Protein AF-A0AAU3V1K7-F1 (afdb_monomer_lite)

Secondary structure (DSSP, 8-state):
-HHHHHHHHSS-----HHHHHHHHHHTT-EEEEEEE-SSS-EEEEEE-

pLDDT: mean 96.09, std 5.0, range [65.31, 98.62]

Structure (mmCIF, N/CA/C/O backbone):
data_AF-A0AAU3V1K7-F1
#
_entry.id   AF-A0AAU3V1K7-F1
#
loop_
_atom_site.group_PDB
_atom_site.id
_atom_site.type_symbol
_atom_site.label_atom_id
_atom_site.label_alt_id
_atom_site.label_comp_id
_atom_site.label_asym_id
_atom_site.label_entity_id
_atom_site.label_seq_id
_atom_site.pdbx_PDB_ins_code
_atom_site.Cartn_x
_atom_site.Cartn_y
_atom_site.Cartn_z
_atom_site.occupancy
_atom_site.B_iso_or_equiv
_atom_site.auth_seq_id
_atom_site.auth_comp_id
_atom_site.auth_asym_id
_atom_site.auth_atom_id
_atom_site.pdbx_PDB_model_num
ATOM 1 N N . MET A 1 1 ? 17.487 1.174 -7.499 1.00 65.31 1 MET A N 1
ATOM 2 C CA . MET A 1 1 ? 17.585 -0.132 -8.192 1.00 65.31 1 MET A CA 1
ATOM 3 C C . MET A 1 1 ? 16.227 -0.801 -8.370 1.00 65.31 1 MET A C 1
ATOM 5 O O . MET A 1 1 ? 15.992 -1.312 -9.455 1.00 65.31 1 MET A O 1
ATOM 9 N N . SER A 1 2 ? 15.326 -0.782 -7.377 1.00 87.25 2 SER A N 1
ATOM 10 C CA . SER A 1 2 ? 14.055 -1.520 -7.467 1.00 87.25 2 SER A CA 1
ATOM 11 C C . SER A 1 2 ? 13.118 -1.042 -8.593 1.00 87.25 2 SER A C 1
ATOM 13 O O . SER A 1 2 ? 12.646 -1.884 -9.341 1.00 87.25 2 SER A O 1
ATOM 15 N N . GLN A 1 3 ? 12.973 0.268 -8.846 1.00 93.88 3 GLN A N 1
ATOM 16 C CA . GLN A 1 3 ? 12.147 0.777 -9.963 1.00 93.88 3 GLN A CA 1
ATOM 17 C C . GLN A 1 3 ? 12.565 0.243 -11.341 1.00 93.88 3 GLN A C 1
ATOM 19 O O . GLN A 1 3 ? 11.737 -0.232 -12.111 1.00 93.88 3 GLN A O 1
ATOM 24 N N . LEU A 1 4 ? 13.862 0.300 -11.659 1.00 94.88 4 LEU A N 1
ATOM 25 C CA . LEU A 1 4 ? 14.364 -0.218 -12.936 1.00 94.88 4 LEU A CA 1
ATOM 26 C C . LEU A 1 4 ? 14.250 -1.741 -13.008 1.00 94.88 4 LEU A C 1
ATOM 28 O O . LEU A 1 4 ? 14.026 -2.280 -14.085 1.00 94.88 4 LEU A O 1
ATOM 32 N N . HIS A 1 5 ? 14.365 -2.431 -11.872 1.00 95.81 5 HIS A N 1
ATOM 33 C CA . HIS A 1 5 ? 14.149 -3.870 -11.809 1.00 95.81 5 HIS A CA 1
ATOM 34 C C . HIS A 1 5 ? 12.680 -4.225 -12.094 1.00 95.81 5 HIS A C 1
ATOM 36 O O . HIS A 1 5 ? 12.425 -5.109 -12.910 1.00 95.81 5 HIS A O 1
ATOM 42 N N . MET A 1 6 ? 11.732 -3.489 -11.500 1.00 96.62 6 MET A N 1
ATOM 43 C CA . MET A 1 6 ? 10.301 -3.623 -11.779 1.00 96.62 6 MET A CA 1
ATOM 44 C C . MET A 1 6 ? 10.004 -3.404 -13.260 1.00 96.62 6 MET A C 1
ATOM 46 O O . MET A 1 6 ? 9.301 -4.221 -13.831 1.00 96.62 6 MET A O 1
ATOM 50 N N . LEU A 1 7 ? 10.587 -2.377 -13.886 1.00 94.88 7 LEU A N 1
ATOM 51 C CA . LEU A 1 7 ? 10.413 -2.101 -15.315 1.00 94.88 7 LEU A CA 1
ATOM 52 C C . LEU A 1 7 ? 11.035 -3.177 -16.222 1.00 94.88 7 LEU A C 1
ATOM 54 O O . LEU A 1 7 ? 10.470 -3.518 -17.256 1.00 94.88 7 LEU A O 1
ATOM 58 N N . ALA A 1 8 ? 12.228 -3.668 -15.880 1.00 96.00 8 ALA A N 1
ATOM 59 C CA . ALA A 1 8 ? 12.979 -4.585 -16.735 1.00 96.00 8 ALA A CA 1
ATOM 60 C C . ALA A 1 8 ? 12.443 -6.021 -16.688 1.00 96.00 8 ALA A C 1
ATOM 62 O O . ALA A 1 8 ? 12.528 -6.737 -17.683 1.00 96.00 8 ALA A O 1
ATOM 63 N N . MET A 1 9 ? 11.927 -6.450 -15.534 1.00 97.25 9 MET A N 1
ATOM 64 C CA . MET A 1 9 ? 11.529 -7.842 -15.304 1.00 97.25 9 MET A CA 1
ATOM 65 C C . MET A 1 9 ? 10.016 -8.040 -15.260 1.00 97.25 9 MET A C 1
ATOM 67 O O . MET A 1 9 ? 9.546 -9.162 -15.432 1.00 97.25 9 MET A O 1
ATOM 71 N N . LEU A 1 10 ? 9.251 -6.977 -15.016 1.00 93.44 10 LEU A N 1
ATOM 72 C CA . LEU A 1 10 ? 7.797 -7.005 -14.908 1.00 93.44 10 LEU A CA 1
ATOM 73 C C . LEU A 1 10 ? 7.205 -5.855 -15.736 1.00 93.44 10 LEU A C 1
ATOM 75 O O . LEU A 1 10 ? 7.867 -4.874 -16.054 1.00 93.44 10 LEU A O 1
ATOM 79 N N . SER A 1 11 ? 5.915 -5.919 -16.052 1.00 92.81 11 SER A N 1
ATOM 80 C CA . SER A 1 11 ? 5.177 -4.748 -16.557 1.00 92.81 11 SER A CA 1
ATOM 81 C C . SER A 1 11 ? 4.648 -3.906 -15.390 1.00 92.81 11 SER A C 1
ATOM 83 O O . SER A 1 11 ? 3.462 -3.589 -15.322 1.00 92.81 11 SER A O 1
ATOM 85 N N . GLY A 1 12 ? 5.516 -3.628 -14.415 1.00 93.94 12 GLY A N 1
ATOM 86 C CA . GLY A 1 12 ? 5.172 -2.981 -13.151 1.00 93.94 12 GLY A CA 1
ATOM 87 C C . GLY A 1 12 ? 6.019 -1.745 -12.856 1.00 93.94 12 GLY A C 1
ATOM 88 O O . GLY A 1 12 ? 6.952 -1.415 -13.581 1.00 93.94 12 GLY A O 1
ATOM 89 N N . GLN A 1 13 ? 5.682 -1.071 -11.757 1.00 96.69 13 GLN A N 1
ATOM 90 C CA . GLN A 1 13 ? 6.400 0.092 -11.241 1.00 96.69 13 GLN A CA 1
ATOM 91 C C . GLN A 1 13 ? 6.275 0.162 -9.716 1.00 96.69 13 GLN A C 1
ATOM 93 O O . GLN A 1 13 ? 5.247 -0.235 -9.154 1.00 96.69 13 GLN A O 1
ATOM 98 N N . GLU A 1 14 ? 7.312 0.684 -9.072 1.00 96.94 14 GLU A N 1
ATOM 99 C CA . GLU A 1 14 ? 7.225 1.279 -7.741 1.00 96.94 14 GLU A CA 1
ATOM 100 C C . GLU A 1 14 ? 6.301 2.492 -7.789 1.00 96.94 14 GLU A C 1
ATOM 102 O O . GLU A 1 14 ? 6.061 3.067 -8.853 1.00 96.94 14 GLU A O 1
ATOM 107 N N . ARG A 1 15 ? 5.759 2.855 -6.631 1.00 97.25 15 ARG A N 1
ATOM 108 C CA . ARG A 1 15 ? 4.783 3.932 -6.509 1.00 97.25 15 ARG A CA 1
ATOM 109 C C . ARG A 1 15 ? 5.047 4.764 -5.276 1.00 97.25 15 ARG A C 1
ATOM 111 O O . ARG A 1 15 ? 5.413 4.236 -4.223 1.00 97.25 15 ARG A O 1
ATOM 118 N N . ASP A 1 16 ? 4.765 6.046 -5.404 1.00 96.81 16 ASP A N 1
ATOM 119 C CA . ASP A 1 16 ? 4.678 6.941 -4.270 1.00 96.81 16 ASP A CA 1
ATOM 120 C C . ASP A 1 16 ? 3.337 6.777 -3.548 1.00 96.81 16 ASP A C 1
ATOM 122 O O . ASP A 1 16 ? 2.347 6.246 -4.059 1.00 96.81 16 ASP A O 1
ATOM 126 N N . LEU A 1 17 ? 3.304 7.259 -2.309 1.00 97.81 17 LEU A N 1
ATOM 127 C CA . LEU A 1 17 ? 2.135 7.189 -1.439 1.00 97.81 17 LEU A CA 1
ATOM 128 C C . LEU A 1 17 ? 0.836 7.722 -2.084 1.00 97.81 17 LEU A C 1
ATOM 130 O O . LEU A 1 17 ? -0.181 7.043 -1.937 1.00 97.81 17 LEU A O 1
ATOM 134 N N . PRO A 1 18 ? 0.827 8.849 -2.826 1.00 98.00 18 PRO A N 1
ATOM 135 C CA . PRO A 1 18 ? -0.387 9.324 -3.494 1.00 98.00 18 PRO A CA 1
ATOM 136 C C . PRO A 1 18 ? -0.886 8.391 -4.605 1.00 98.00 18 PRO A C 1
ATOM 138 O O . PRO A 1 18 ? -2.091 8.240 -4.786 1.00 98.00 18 PRO A O 1
ATOM 141 N N . GLU A 1 19 ? 0.014 7.738 -5.342 1.00 98.31 19 GLU A N 1
ATOM 142 C CA . GLU A 1 19 ? -0.370 6.787 -6.392 1.00 98.31 19 GLU A CA 1
ATOM 143 C C . GLU A 1 19 ? -1.005 5.535 -5.787 1.00 98.31 19 GLU A C 1
ATOM 145 O O . GLU A 1 19 ? -1.983 5.005 -6.315 1.00 98.31 19 GLU A O 1
ATOM 150 N N . PHE A 1 20 ? -0.480 5.084 -4.647 1.00 98.31 20 PHE A N 1
ATOM 151 C CA . PHE A 1 20 ? -1.104 4.029 -3.862 1.00 98.31 20 PHE A CA 1
ATOM 152 C C . PHE A 1 20 ? -2.481 4.441 -3.328 1.00 98.31 20 PHE A C 1
ATOM 154 O O . PHE A 1 20 ? -3.414 3.652 -3.435 1.00 98.31 20 PHE A O 1
ATOM 161 N N . ASP A 1 21 ? -2.644 5.670 -2.829 1.00 98.38 21 ASP A N 1
ATOM 162 C CA . ASP A 1 21 ? -3.934 6.159 -2.318 1.00 98.38 21 ASP A CA 1
ATOM 163 C C . ASP A 1 21 ? -5.036 6.124 -3.387 1.00 98.38 21 ASP A C 1
ATOM 165 O O . ASP A 1 21 ? -6.162 5.720 -3.096 1.00 98.38 21 ASP A O 1
ATOM 169 N N . VAL A 1 22 ? -4.709 6.463 -4.641 1.00 98.38 22 VAL A N 1
ATOM 170 C CA . VAL A 1 22 ? -5.643 6.336 -5.774 1.00 98.38 22 VAL A CA 1
ATOM 171 C C . VAL A 1 22 ? -6.072 4.879 -5.986 1.00 98.38 22 VAL A C 1
ATOM 173 O O . VAL A 1 22 ? -7.254 4.610 -6.199 1.00 98.38 22 VAL A O 1
ATOM 176 N N . LEU A 1 23 ? -5.139 3.926 -5.903 1.00 98.38 23 LEU A N 1
ATOM 177 C CA . LEU A 1 23 ? -5.432 2.498 -6.076 1.00 98.38 23 LEU A CA 1
ATOM 178 C C . LEU A 1 23 ? -6.234 1.912 -4.909 1.00 98.38 23 LEU A C 1
ATOM 180 O O . LEU A 1 23 ? -7.127 1.090 -5.123 1.00 98.38 23 LEU A O 1
ATOM 184 N N . PHE A 1 24 ? -5.940 2.334 -3.681 1.00 98.31 24 PHE A N 1
ATOM 185 C CA . PHE A 1 24 ? -6.701 1.920 -2.506 1.00 98.31 24 PHE A CA 1
ATOM 186 C C . PHE A 1 24 ? -8.134 2.434 -2.599 1.00 98.31 24 PHE A C 1
ATOM 188 O O . PHE A 1 24 ? -9.065 1.635 -2.531 1.00 98.31 24 PHE A O 1
ATOM 195 N N . ALA A 1 25 ? -8.323 3.723 -2.900 1.00 98.19 25 ALA A N 1
ATOM 196 C CA . ALA A 1 25 ? -9.653 4.299 -3.066 1.00 98.19 25 ALA A CA 1
ATOM 197 C C . ALA A 1 25 ? -10.453 3.584 -4.169 1.00 98.19 25 ALA A C 1
ATOM 199 O O . ALA A 1 25 ? -11.617 3.240 -3.968 1.00 98.19 25 ALA A O 1
ATOM 200 N N . ALA A 1 26 ? -9.818 3.282 -5.307 1.00 98.56 26 ALA A N 1
ATOM 201 C CA . ALA A 1 26 ? -10.447 2.543 -6.402 1.00 98.56 26 ALA A CA 1
ATOM 202 C C . ALA A 1 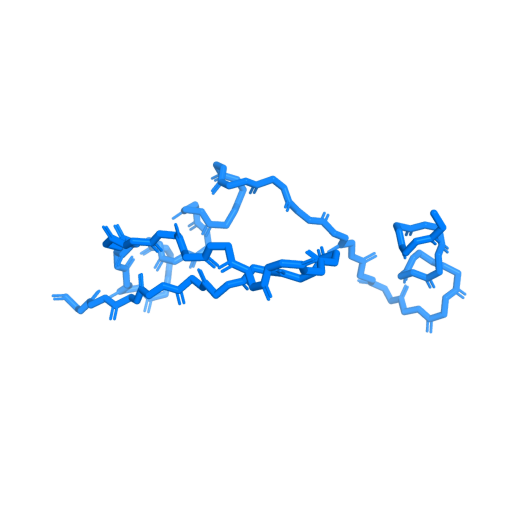26 ? -10.817 1.089 -6.041 1.00 98.56 26 ALA A C 1
ATOM 204 O O . ALA A 1 26 ? -11.685 0.505 -6.688 1.00 98.56 26 ALA A O 1
ATOM 205 N N . SER A 1 27 ? -10.180 0.507 -5.021 1.00 98.06 27 SER A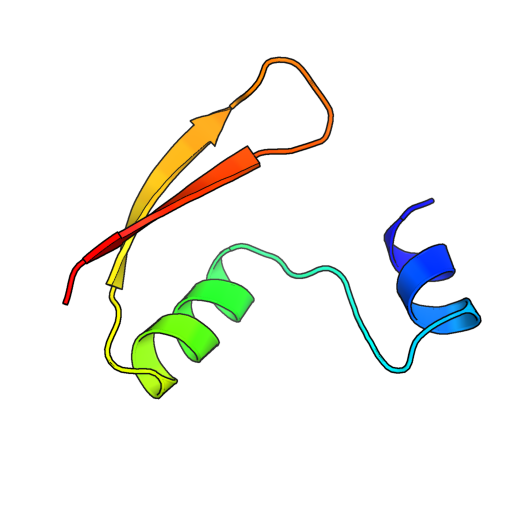 N 1
ATOM 206 C CA . SER A 1 27 ? -10.454 -0.850 -4.527 1.00 98.06 27 SER A CA 1
ATOM 207 C C . SER A 1 27 ? -11.314 -0.888 -3.257 1.00 98.06 27 SER A C 1
ATOM 209 O O . SER A 1 27 ? -11.549 -1.972 -2.727 1.00 98.06 27 SER A O 1
ATOM 211 N N . GLY A 1 28 ? -11.820 0.262 -2.794 1.00 98.31 28 GLY A N 1
ATOM 212 C CA . GLY A 1 28 ? -12.677 0.358 -1.607 1.00 98.31 28 GLY A CA 1
ATOM 213 C C . GLY A 1 28 ? -11.922 0.362 -0.278 1.00 98.31 28 GLY A C 1
ATOM 214 O O . GLY A 1 28 ? -12.507 0.023 0.742 1.00 98.31 28 GLY A O 1
ATOM 215 N N . TRP A 1 29 ? -10.642 0.731 -0.290 1.00 98.62 29 TRP A N 1
ATOM 216 C CA . TRP A 1 29 ? -9.794 0.825 0.895 1.00 98.62 29 TRP A CA 1
ATOM 217 C C . TRP A 1 29 ? -9.290 2.254 1.106 1.00 98.62 29 TRP A C 1
ATOM 219 O O . TRP A 1 29 ? -9.079 3.017 0.161 1.00 98.62 29 TRP A O 1
ATOM 229 N N . ARG A 1 30 ? -9.006 2.603 2.359 1.00 98.25 30 ARG A N 1
ATOM 230 C CA . ARG A 1 30 ? -8.327 3.839 2.753 1.00 98.25 30 ARG A CA 1
ATOM 231 C C . ARG A 1 30 ? -7.045 3.510 3.507 1.00 98.25 30 ARG A C 1
ATOM 233 O O . ARG A 1 30 ? -7.061 2.691 4.421 1.00 98.25 30 ARG A O 1
ATOM 240 N N . ARG A 1 31 ? -5.944 4.193 3.177 1.00 98.12 31 ARG A N 1
ATOM 241 C CA . ARG A 1 31 ? -4.704 4.111 3.959 1.00 98.12 31 ARG A CA 1
ATOM 242 C C . ARG A 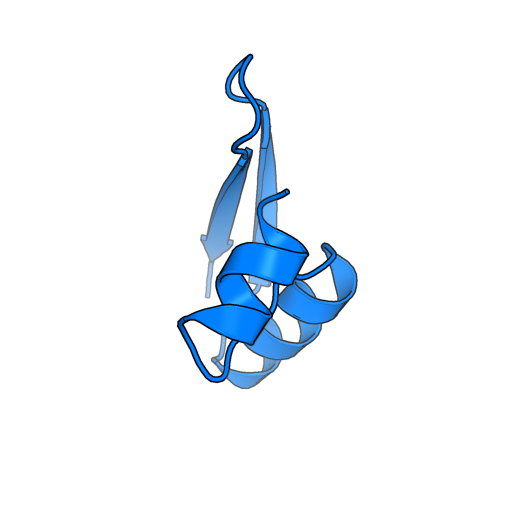1 31 ? -4.855 4.803 5.311 1.00 98.12 31 ARG A C 1
ATOM 244 O O . ARG A 1 31 ? -5.234 5.971 5.362 1.00 98.12 31 ARG A O 1
ATOM 251 N N . THR A 1 32 ? -4.468 4.115 6.378 1.00 98.44 32 THR A N 1
ATOM 252 C CA . THR A 1 32 ? -4.541 4.616 7.760 1.00 98.44 32 THR A CA 1
ATOM 253 C C . THR A 1 32 ? -3.176 4.941 8.343 1.00 98.44 32 THR A C 1
ATOM 255 O O . THR A 1 32 ? -3.024 5.943 9.039 1.00 98.44 32 THR A O 1
ATOM 258 N N . ALA A 1 33 ? -2.164 4.136 8.023 1.00 98.31 33 ALA A N 1
ATOM 259 C CA . ALA A 1 33 ? -0.817 4.311 8.541 1.00 98.31 33 ALA A CA 1
ATOM 260 C C . ALA A 1 33 ? 0.253 3.871 7.537 1.00 98.31 33 ALA A C 1
ATOM 262 O O . ALA A 1 33 ? 0.008 3.095 6.607 1.00 98.31 33 ALA A O 1
ATOM 263 N N . VAL A 1 34 ? 1.462 4.395 7.746 1.00 98.31 34 VAL A N 1
ATOM 264 C CA . VAL A 1 34 ? 2.684 3.948 7.078 1.00 98.31 34 VAL A CA 1
ATOM 265 C C . VAL A 1 34 ? 3.745 3.733 8.144 1.00 98.31 34 VAL A C 1
ATOM 267 O O . VAL A 1 34 ? 4.226 4.696 8.742 1.00 98.31 34 VAL A O 1
ATOM 270 N N . THR A 1 35 ? 4.137 2.482 8.351 1.00 98.31 35 THR A N 1
ATOM 271 C CA . THR A 1 35 ? 5.087 2.112 9.402 1.00 98.31 35 THR A CA 1
ATOM 272 C C . THR A 1 35 ? 6.465 1.823 8.787 1.00 98.31 35 THR A C 1
ATOM 274 O O . THR A 1 35 ? 6.580 0.953 7.911 1.00 98.31 35 THR A O 1
ATO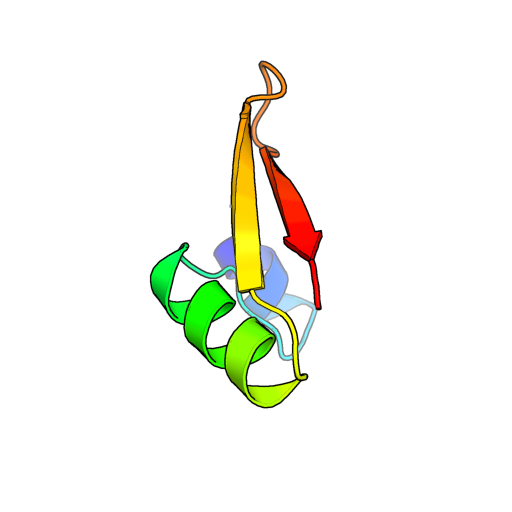M 277 N N . PRO A 1 36 ? 7.532 2.551 9.184 1.00 97.44 36 PRO A N 1
ATOM 278 C CA . PRO A 1 36 ? 8.888 2.259 8.730 1.00 97.44 36 PRO A CA 1
ATOM 279 C C . PRO A 1 36 ? 9.382 0.943 9.341 1.00 97.44 36 PRO A C 1
ATOM 281 O O . PRO A 1 36 ? 9.160 0.672 10.516 1.00 97.44 36 PRO A O 1
ATOM 284 N N . THR A 1 37 ? 10.101 0.141 8.555 1.00 96.94 37 THR A N 1
ATOM 285 C CA . THR A 1 37 ? 10.621 -1.165 9.011 1.00 96.94 37 THR A CA 1
ATOM 286 C C . THR A 1 37 ? 12.078 -1.120 9.481 1.00 96.94 37 THR A C 1
ATOM 288 O O . THR A 1 37 ? 12.628 -2.138 9.888 1.00 96.94 37 THR A 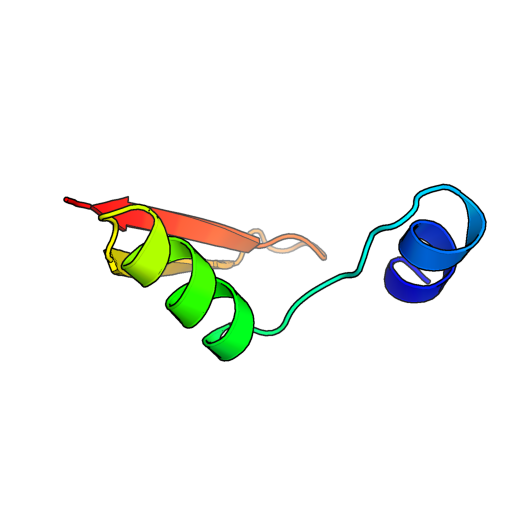O 1
ATOM 291 N N . GLY A 1 38 ? 12.739 0.038 9.376 1.00 95.62 38 GLY A N 1
ATOM 292 C CA . GLY A 1 38 ? 14.195 0.162 9.534 1.00 95.62 38 GLY A CA 1
ATOM 293 C C . GLY A 1 38 ? 14.998 -0.277 8.300 1.00 95.62 38 GLY A C 1
ATOM 294 O O . GLY A 1 38 ? 16.213 -0.109 8.277 1.00 95.62 38 GLY A O 1
ATOM 295 N N . PHE A 1 39 ? 14.328 -0.779 7.257 1.00 94.50 39 PHE A N 1
ATOM 296 C CA . PHE A 1 39 ? 14.914 -1.155 5.970 1.00 94.50 39 PHE A CA 1
ATOM 297 C C . PHE A 1 39 ? 14.248 -0.393 4.814 1.00 94.50 39 PHE A C 1
ATOM 299 O O . PHE A 1 39 ? 13.424 0.496 5.018 1.00 94.50 39 PHE A O 1
ATOM 306 N N . GLN A 1 40 ? 14.601 -0.756 3.578 1.00 93.62 40 GLN A N 1
ATOM 307 C CA . GLN A 1 40 ? 14.07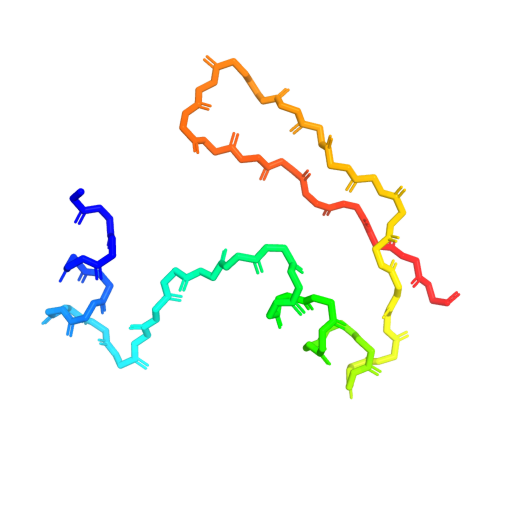2 -0.145 2.351 1.00 93.62 40 GLN A CA 1
ATOM 308 C C . GLN A 1 40 ? 12.550 -0.303 2.163 1.00 93.62 40 GLN A C 1
ATOM 310 O O . GLN A 1 40 ? 11.960 0.429 1.374 1.00 93.62 40 GLN A O 1
ATOM 315 N N . PHE A 1 41 ? 11.912 -1.238 2.872 1.00 95.50 41 PHE A N 1
ATOM 316 C CA . PHE A 1 41 ? 10.478 -1.508 2.765 1.00 95.50 41 PHE A CA 1
ATOM 317 C C . PHE A 1 41 ? 9.666 -0.754 3.824 1.00 95.50 41 PHE A C 1
ATOM 319 O O . PHE A 1 41 ? 10.151 -0.444 4.915 1.00 95.50 41 PHE A O 1
ATOM 326 N N . LYS A 1 42 ? 8.394 -0.498 3.518 1.00 97.06 42 LYS A N 1
ATOM 327 C CA . LYS A 1 42 ? 7.425 0.116 4.434 1.00 97.06 42 LYS A CA 1
ATOM 328 C C . LYS A 1 42 ? 6.173 -0.747 4.506 1.00 97.06 42 LYS A C 1
ATOM 330 O O . LYS A 1 42 ? 5.811 -1.381 3.518 1.00 97.06 42 LYS A O 1
ATOM 335 N N . ILE A 1 43 ? 5.518 -0.744 5.660 1.00 98.06 43 ILE A N 1
ATOM 336 C CA . ILE A 1 43 ? 4.195 -1.349 5.829 1.00 98.06 43 ILE A CA 1
ATOM 337 C C . ILE A 1 43 ? 3.155 -0.260 5.572 1.00 98.06 43 ILE A C 1
ATOM 339 O O . ILE A 1 43 ? 3.300 0.852 6.080 1.00 98.06 43 ILE A O 1
ATOM 343 N N . ILE A 1 44 ? 2.134 -0.577 4.779 1.00 98.38 44 ILE A N 1
ATOM 344 C CA . ILE A 1 44 ? 0.982 0.290 4.529 1.00 98.38 44 ILE A CA 1
ATOM 345 C C . ILE A 1 44 ? -0.249 -0.410 5.098 1.00 98.38 44 ILE A C 1
ATOM 347 O O . ILE A 1 44 ? -0.570 -1.522 4.685 1.00 98.38 44 ILE A O 1
ATOM 351 N N . GLU A 1 45 ? -0.917 0.239 6.045 1.00 98.56 45 GLU A N 1
ATOM 352 C CA . GLU A 1 45 ? -2.112 -0.287 6.708 1.00 98.56 45 GLU A CA 1
ATOM 353 C C . GLU A 1 45 ? -3.365 0.305 6.060 1.00 98.56 45 GLU A C 1
ATOM 355 O O . GLU A 1 45 ? -3.399 1.502 5.751 1.00 98.56 45 GLU A O 1
ATOM 360 N N . LEU A 1 46 ? -4.370 -0.542 5.827 1.00 98.62 46 LEU A N 1
ATOM 361 C CA . LEU A 1 46 ? -5.601 -0.201 5.118 1.00 98.62 46 LEU A CA 1
ATOM 362 C C . LEU A 1 46 ? -6.833 -0.580 5.947 1.00 98.62 46 LEU A C 1
ATOM 364 O O . LEU A 1 46 ? -6.834 -1.606 6.625 1.00 98.62 46 LEU A O 1
ATOM 368 N N . GLU A 1 47 ? -7.897 0.208 5.825 1.00 97.94 47 GLU A N 1
ATOM 369 C CA . GLU A 1 47 ? -9.235 -0.102 6.345 1.00 97.94 47 GLU A CA 1
ATOM 370 C C . GLU A 1 47 ? -10.315 0.156 5.280 1.00 97.94 47 GLU A C 1
ATOM 372 O O . GLU A 1 47 ? -10.046 0.853 4.297 1.00 97.94 47 GLU A O 1
ATOM 377 N N . VAL A 1 48 ? -11.499 -0.439 5.460 1.00 93.00 48 VAL A N 1
ATOM 378 C CA . VAL A 1 48 ? -12.670 -0.269 4.574 1.00 93.00 48 VAL A CA 1
ATOM 379 C C . VAL A 1 48 ? -13.442 0.992 4.950 1.00 93.00 48 VAL A C 1
ATOM 381 O O . VAL A 1 48 ? -13.667 1.193 6.166 1.00 93.00 48 VAL A O 1
#

Radius of gyration: 12.35 Å; chains: 1; bounding box: 30×17×26 Å

Foldseek 3Di:
DVQVVCVVPHVDGDDDPVVVQVVQVVVVKHWDDWADPVDPDIDTDIDD

Sequence (48 aa):
MSQLHMLAMLSGQERDLPEFDVLFAASGWRRTAVTPTGFQFKIIELEV